Protein AF-A0A5C0VCN4-F1 (afdb_monomer)

Solvent-accessible surface area (backbone atoms only — not comp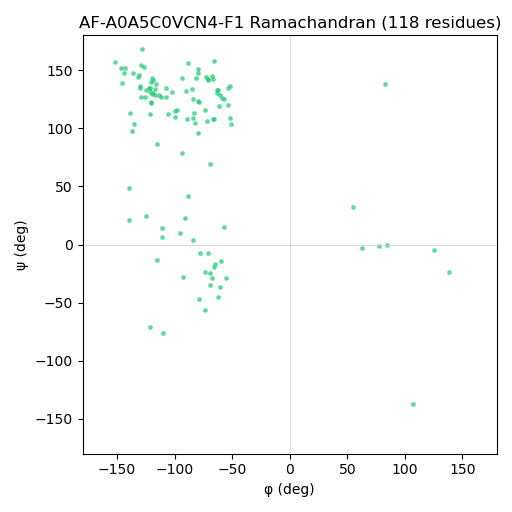arable to full-atom values): 7756 Å² total; per-residue (Å²): 131,67,68,67,85,60,64,67,94,81,69,65,65,73,91,78,68,62,62,57,78,48,67,57,67,54,76,46,74,78,46,101,42,36,34,40,32,42,39,41,34,42,33,45,38,74,41,54,58,86,84,72,49,34,57,40,41,42,91,59,64,84,92,38,75,61,47,59,63,76,43,65,73,62,79,63,56,96,68,85,58,82,68,73,85,80,46,63,67,40,75,34,66,48,91,71,85,47,40,69,50,76,46,75,50,76,46,80,47,77,59,90,75,89,80,78,81,83,86,128

Mean predicted aligned error: 13.74 Å

Radius of gyration: 23.99 Å; Cα contacts (8 Å, |Δi|>4): 164; chains: 1; bounding box: 64×34×56 Å

Nearest PDB structures (foldseek):
  8jyw-assembly1_A  TM=5.011E-01  e=1.074E+00  Trichoplax adhaerens
  1ozb-assembly2_G  TM=4.898E-01  e=1.208E+00  Haemophilus influenzae
  1qyn-assembly1_C  TM=5.308E-01  e=2.306E+00  Escherichia coli
  1ozb-assembly1_A  TM=5.280E-01  e=3.481E+00  Haemophilus influenzae
  1fx3-assembly1_D  TM=4.761E-01  e=3.282E+00  Haemophilus influenzae

Organism: NCBI:txid2605747

Sequence (120 aa):
MFNTEGQPNGEAYKTISTSIPLGAGVKYRINEKLNIAAEFGFRKANTDYLDDVSQRYPNIAYGSTRAALADRSIGQNKLGNVATPDVKGVQRGDFRKKDTYLFAGITLSYTFVRQNCPLF

Secondary structure (DSSP, 8-state):
----TTS-TT----S---EEEEEEEEEEEEETTEEEEEEEEEEEES-S-SSS-SSBB--PPTT-HHHHHH-GGGGG-TT--------BT-B-S-SSSS-EEEEEEEEEEE-SS--PPP--

pLDDT: mean 70.8, std 15.37, range [44.81, 95.56]

Foldseek 3Di:
DDDQAADDPPDDDDPDKDWDKDKDKDKDDPDPFKIKMKIKIKIWIQDPCPVDFEFFGHDDDPPDPCVCVSDVVQVDPVPPDNPDCPRGRPGGDYNDGTDMDMDIDMDMGGHDDDDDDDDD

Structure (mmCIF, N/CA/C/O backbone):
data_AF-A0A5C0VCN4-F1
#
_entry.id   AF-A0A5C0VCN4-F1
#
loop_
_atom_site.group_PDB
_atom_site.id
_atom_site.type_symbol
_atom_site.label_atom_id
_atom_site.label_alt_id
_atom_site.label_comp_id
_atom_site.label_asym_id
_atom_site.label_entity_id
_atom_site.label_seq_id
_atom_site.pdbx_PDB_ins_code
_atom_site.Cartn_x
_atom_site.Cartn_y
_atom_site.Cartn_z
_atom_site.occupancy
_atom_site.B_iso_or_equiv
_atom_site.auth_seq_id
_atom_site.auth_comp_id
_atom_site.auth_asym_id
_atom_site.auth_atom_id
_atom_site.pdbx_PDB_model_num
ATOM 1 N N . MET A 1 1 ? 15.784 13.774 -16.633 1.00 45.31 1 MET A N 1
ATOM 2 C CA . MET A 1 1 ? 14.602 13.182 -17.290 1.00 45.31 1 MET A CA 1
ATOM 3 C C . MET A 1 1 ? 14.460 11.783 -16.728 1.00 45.31 1 MET A C 1
ATOM 5 O O . MET A 1 1 ? 15.426 11.032 -16.801 1.00 45.31 1 MET A O 1
ATOM 9 N N . PHE A 1 2 ? 13.360 11.500 -16.038 1.00 48.09 2 PHE A N 1
ATOM 10 C CA . PHE A 1 2 ? 13.165 10.200 -15.412 1.00 48.09 2 PHE A CA 1
ATOM 11 C C . PHE A 1 2 ? 12.635 9.237 -16.477 1.00 48.09 2 PHE A C 1
ATOM 13 O O . PHE A 1 2 ? 11.491 9.357 -16.903 1.00 48.09 2 PHE A O 1
ATOM 20 N N . ASN A 1 3 ? 13.506 8.353 -16.949 1.00 54.97 3 ASN A N 1
ATOM 21 C CA . ASN A 1 3 ? 13.185 7.314 -17.919 1.00 54.97 3 ASN A CA 1
ATOM 22 C C . ASN A 1 3 ? 13.493 5.980 -17.251 1.00 54.97 3 ASN A C 1
ATOM 24 O O . ASN A 1 3 ? 14.512 5.871 -16.562 1.00 54.97 3 ASN A O 1
ATOM 28 N N . THR A 1 4 ? 12.637 4.990 -17.462 1.00 55.53 4 THR A N 1
ATOM 29 C CA . THR A 1 4 ? 12.929 3.620 -17.048 1.00 55.53 4 THR A CA 1
ATOM 30 C C . THR A 1 4 ? 13.683 2.902 -18.159 1.00 55.53 4 THR A C 1
ATOM 32 O O . THR A 1 4 ? 13.664 3.311 -19.329 1.00 55.53 4 THR A O 1
ATOM 35 N N . GLU A 1 5 ? 14.437 1.865 -17.802 1.00 54.59 5 GLU A N 1
ATOM 36 C CA . GLU A 1 5 ? 15.269 1.176 -18.779 1.00 54.59 5 GLU A CA 1
ATOM 37 C C . GLU A 1 5 ? 14.379 0.354 -19.733 1.00 54.59 5 GLU A C 1
ATOM 39 O O . GLU A 1 5 ? 13.834 -0.682 -19.362 1.00 54.59 5 GLU A O 1
ATOM 44 N N . GLY A 1 6 ? 14.214 0.829 -20.976 1.00 56.56 6 GLY A N 1
ATOM 45 C CA . GLY A 1 6 ? 13.443 0.142 -22.028 1.00 56.56 6 GLY A CA 1
ATOM 46 C C . GLY A 1 6 ? 12.339 0.966 -22.683 1.00 56.56 6 GLY A C 1
ATOM 47 O O . GLY A 1 6 ? 11.754 0.505 -23.662 1.00 56.56 6 GLY A O 1
ATOM 48 N N . GLN A 1 7 ? 12.078 2.186 -22.207 1.00 58.28 7 GLN A N 1
ATOM 49 C CA . GLN A 1 7 ? 11.176 3.104 -22.902 1.00 58.28 7 GLN A CA 1
ATOM 50 C C . GLN A 1 7 ? 11.817 3.666 -24.186 1.00 58.28 7 GLN A C 1
ATOM 52 O O . GLN A 1 7 ? 13.019 3.955 -24.201 1.00 58.28 7 GLN A O 1
ATOM 57 N N . PRO A 1 8 ? 11.030 3.871 -25.261 1.00 54.53 8 PRO A N 1
ATOM 58 C CA . PRO A 1 8 ? 11.462 4.671 -26.399 1.00 54.53 8 PRO A CA 1
ATOM 59 C C . PRO A 1 8 ? 11.925 6.049 -25.914 1.00 54.53 8 PRO A C 1
ATOM 61 O O . PRO A 1 8 ? 11.253 6.682 -25.096 1.00 54.53 8 PRO A O 1
ATOM 64 N N . ASN A 1 9 ? 13.072 6.520 -26.410 1.00 49.88 9 ASN A N 1
ATOM 65 C CA . ASN A 1 9 ? 13.579 7.860 -26.108 1.00 49.88 9 ASN A CA 1
ATOM 66 C C . ASN A 1 9 ? 12.489 8.910 -26.390 1.00 49.88 9 ASN A C 1
ATOM 68 O O . ASN A 1 9 ? 12.183 9.173 -27.550 1.00 49.88 9 ASN A O 1
ATOM 72 N N . GLY A 1 10 ? 11.923 9.516 -25.340 1.00 54.22 10 GLY A N 1
ATOM 73 C CA . GLY A 1 10 ? 10.984 10.636 -25.465 1.00 54.22 10 GLY A CA 1
ATOM 74 C C . GLY A 1 10 ? 9.774 10.593 -24.533 1.00 54.22 10 GLY A C 1
ATOM 75 O O . GLY A 1 10 ? 9.240 11.651 -24.209 1.00 54.22 10 GLY A O 1
ATOM 76 N N . GLU A 1 11 ? 9.371 9.421 -24.038 1.00 57.12 11 GLU A N 1
ATOM 77 C CA . GLU A 1 11 ? 8.207 9.309 -23.148 1.00 57.12 11 GLU A CA 1
ATOM 78 C C . GLU A 1 11 ? 8.621 9.367 -21.674 1.00 57.12 11 GLU A C 1
ATOM 80 O O . GLU A 1 11 ? 8.711 8.351 -20.990 1.00 57.12 11 GLU A O 1
ATOM 85 N N . ALA A 1 12 ? 8.883 10.578 -21.171 1.00 57.66 12 ALA A N 1
ATOM 86 C CA . ALA A 1 12 ? 9.076 10.784 -19.737 1.00 57.66 12 ALA A CA 1
ATOM 87 C C . ALA A 1 12 ? 7.834 10.296 -18.974 1.00 57.66 12 ALA A C 1
ATOM 89 O O . ALA A 1 12 ? 6.715 10.741 -19.251 1.00 57.66 12 ALA A O 1
ATOM 90 N N . TYR A 1 13 ? 8.016 9.397 -18.004 1.00 59.81 13 TYR A N 1
ATOM 91 C CA . TYR A 1 13 ? 6.882 8.900 -17.233 1.00 59.81 13 TYR A CA 1
ATOM 92 C C . TYR A 1 13 ? 6.293 10.014 -16.362 1.00 59.81 13 TYR A C 1
ATOM 94 O O . TYR A 1 13 ? 6.988 10.881 -15.820 1.00 59.81 13 TYR A O 1
ATOM 102 N N . LYS A 1 14 ? 4.970 9.990 -16.205 1.00 62.78 14 LYS A N 1
ATOM 103 C CA . LYS A 1 14 ? 4.270 10.954 -15.361 1.00 62.78 14 LYS A CA 1
ATOM 104 C C . LYS A 1 14 ? 4.533 10.606 -13.894 1.00 62.78 14 LYS A C 1
ATOM 106 O O . LYS A 1 14 ? 4.098 9.566 -13.417 1.00 62.78 14 LYS A O 1
ATOM 111 N N . THR A 1 15 ? 5.209 11.490 -13.160 1.00 66.81 15 THR A N 1
ATOM 112 C CA . THR A 1 15 ? 5.486 11.319 -11.716 1.00 66.81 15 THR A CA 1
ATOM 113 C C . THR A 1 15 ? 4.211 11.346 -10.864 1.00 66.81 15 THR A C 1
ATOM 115 O O . THR A 1 15 ? 4.197 10.869 -9.734 1.00 66.81 15 THR A O 1
ATOM 118 N N . ILE A 1 16 ? 3.119 11.892 -11.408 1.00 67.88 16 ILE A N 1
ATOM 119 C CA . ILE A 1 16 ? 1.812 11.938 -10.752 1.00 67.88 16 ILE A CA 1
ATOM 120 C C . ILE A 1 16 ? 0.954 10.785 -11.275 1.00 67.88 16 ILE A C 1
ATOM 122 O O . ILE A 1 16 ? 0.567 10.774 -12.446 1.00 67.88 16 ILE A O 1
ATOM 126 N N . SER A 1 17 ? 0.609 9.861 -10.380 1.00 70.94 17 SER A N 1
ATOM 127 C CA . SER A 1 17 ? -0.315 8.754 -10.630 1.00 70.94 17 SER A CA 1
ATOM 128 C C . SER A 1 17 ? -1.542 8.892 -9.734 1.00 70.94 17 SER A C 1
ATOM 130 O O . SER A 1 17 ? -1.429 9.167 -8.540 1.00 70.94 17 SER A O 1
ATOM 132 N N . THR A 1 18 ? -2.729 8.714 -10.309 1.00 76.62 18 THR A N 1
ATOM 133 C CA . THR A 1 18 ? -3.980 8.636 -9.550 1.00 76.62 18 THR A CA 1
ATOM 134 C C . THR A 1 18 ? -4.296 7.179 -9.246 1.00 76.62 18 THR A C 1
ATOM 136 O O . THR A 1 18 ? -4.048 6.291 -10.065 1.00 76.62 18 THR A O 1
ATOM 139 N N . SER A 1 19 ? -4.853 6.925 -8.064 1.00 80.06 19 SER A N 1
ATOM 140 C CA . SER A 1 19 ? -5.333 5.597 -7.689 1.00 80.06 19 SER A CA 1
ATOM 141 C C . SER A 1 19 ? -6.741 5.686 -7.127 1.00 80.06 19 SER A C 1
ATOM 143 O O . SER A 1 19 ? -7.095 6.680 -6.493 1.00 80.06 19 SER A O 1
ATOM 145 N N . ILE A 1 20 ? -7.547 4.661 -7.395 1.00 81.00 20 ILE A N 1
ATOM 146 C CA . ILE A 1 20 ? -8.884 4.529 -6.814 1.00 81.00 20 ILE A CA 1
ATOM 147 C C . ILE A 1 20 ? -8.755 3.555 -5.640 1.00 81.00 20 ILE A C 1
ATOM 149 O O . ILE A 1 20 ? -8.491 2.371 -5.882 1.00 81.00 20 ILE A O 1
ATOM 153 N N . PRO A 1 21 ? -8.875 4.026 -4.385 1.00 84.62 21 PRO A N 1
ATOM 154 C CA . PRO A 1 21 ? -8.884 3.149 -3.229 1.00 84.62 21 PRO A CA 1
ATOM 155 C C . PRO A 1 21 ? -10.267 2.514 -3.072 1.00 84.62 21 PRO A C 1
ATOM 157 O O . PRO A 1 21 ? -11.272 3.207 -2.942 1.00 84.62 21 PRO A O 1
ATOM 160 N N . LEU A 1 22 ? -10.309 1.188 -3.067 1.00 87.50 22 LEU A N 1
ATOM 161 C CA . LEU A 1 22 ? -11.486 0.390 -2.746 1.00 87.50 22 LEU A CA 1
ATOM 162 C C . LEU A 1 22 ? -11.133 -0.486 -1.554 1.00 87.50 22 LEU A C 1
ATOM 164 O O . LEU A 1 22 ? -10.184 -1.261 -1.622 1.00 87.50 22 LEU A O 1
ATOM 168 N N . GLY A 1 23 ? -11.872 -0.372 -0.460 1.00 90.38 23 GLY A N 1
ATOM 169 C CA . GLY A 1 23 ? -11.571 -1.138 0.738 1.00 90.38 23 GLY A CA 1
ATOM 170 C C . GLY A 1 23 ? -12.796 -1.420 1.579 1.00 90.38 23 GLY A C 1
ATOM 171 O O . GLY A 1 23 ? -13.804 -0.721 1.494 1.00 90.38 23 GLY A O 1
ATOM 172 N N . ALA A 1 24 ? -12.683 -2.463 2.383 1.00 92.81 24 ALA A N 1
ATOM 173 C CA . ALA A 1 24 ? -13.665 -2.863 3.365 1.00 92.81 24 ALA A CA 1
ATOM 174 C C . ALA A 1 24 ? -12.943 -3.215 4.663 1.00 92.81 24 ALA A 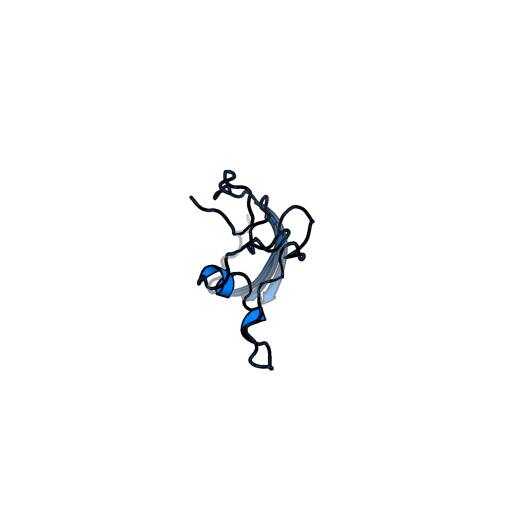C 1
ATOM 176 O O . ALA A 1 24 ? -11.817 -3.717 4.658 1.00 92.81 24 ALA A O 1
ATOM 177 N N . GLY A 1 25 ? -13.603 -2.957 5.782 1.00 92.88 25 GLY A N 1
ATOM 178 C CA . GLY A 1 25 ? -13.078 -3.284 7.092 1.00 92.88 25 GLY A CA 1
ATOM 179 C C . GLY A 1 25 ? -14.192 -3.671 8.042 1.00 92.88 25 GLY A C 1
ATOM 180 O O . GLY A 1 25 ? -15.336 -3.240 7.893 1.00 92.88 25 GLY A O 1
ATOM 181 N N . VAL A 1 26 ? -13.846 -4.501 9.016 1.00 93.81 26 VAL A N 1
ATOM 182 C CA . VAL A 1 26 ? -14.744 -4.911 10.091 1.00 93.81 26 VAL A CA 1
ATOM 183 C C . VAL A 1 26 ? -14.135 -4.460 11.402 1.00 93.81 26 VAL A C 1
ATOM 185 O O . VAL A 1 26 ? -12.966 -4.724 11.682 1.00 93.81 26 VAL A O 1
ATOM 188 N N . LYS A 1 27 ? -14.946 -3.793 12.221 1.00 95.19 27 LYS A N 1
ATOM 189 C CA . LYS A 1 27 ? -14.593 -3.415 13.586 1.00 95.19 27 LYS A CA 1
ATOM 190 C C . LYS A 1 27 ? -15.448 -4.206 14.561 1.00 95.19 27 LYS A C 1
ATOM 192 O O . LYS A 1 27 ? -16.672 -4.187 14.472 1.00 95.19 27 LYS A O 1
ATOM 197 N N . TYR A 1 28 ? -14.793 -4.866 15.504 1.00 92.75 28 TYR A N 1
ATOM 198 C CA . TYR A 1 28 ? -15.425 -5.664 16.538 1.00 92.75 28 TYR A CA 1
ATOM 199 C C . TYR A 1 28 ? -15.024 -5.170 17.928 1.00 92.75 28 TYR A C 1
ATOM 201 O O . TYR A 1 28 ? -13.854 -4.900 18.217 1.00 92.75 28 TYR A O 1
ATOM 209 N N . ARG A 1 29 ? -16.016 -5.056 18.812 1.00 91.81 29 ARG A N 1
ATOM 210 C CA . ARG A 1 29 ? -15.798 -4.716 20.217 1.00 91.81 29 ARG A CA 1
ATOM 211 C C . ARG A 1 29 ? -15.583 -6.006 21.003 1.00 91.81 29 ARG A C 1
ATOM 213 O O . ARG A 1 29 ? -16.542 -6.734 21.224 1.00 91.81 29 ARG A O 1
ATOM 220 N N . ILE A 1 30 ? -14.347 -6.254 21.441 1.00 89.81 30 ILE A N 1
ATOM 221 C CA . ILE A 1 30 ? -14.010 -7.422 22.271 1.00 89.81 30 ILE A CA 1
ATOM 222 C C . ILE A 1 30 ? -14.535 -7.195 23.687 1.00 89.81 30 ILE A C 1
ATOM 224 O O . ILE A 1 30 ? -15.347 -7.959 24.187 1.00 89.81 30 ILE A O 1
ATOM 228 N N . ASN A 1 31 ? -14.108 -6.091 24.301 1.00 87.94 31 ASN A N 1
ATOM 229 C CA . ASN A 1 31 ? -14.534 -5.683 25.632 1.00 87.94 31 ASN A CA 1
ATOM 230 C C . ASN A 1 31 ? -15.021 -4.241 25.582 1.00 87.94 31 ASN A C 1
ATOM 232 O O . ASN A 1 31 ? -14.741 -3.485 24.658 1.00 87.94 31 ASN A O 1
ATOM 236 N N . GLU A 1 32 ? -15.670 -3.800 26.646 1.00 85.44 32 GLU A N 1
ATOM 237 C CA . GLU A 1 32 ? -16.140 -2.422 26.778 1.00 85.44 32 GLU A CA 1
ATOM 238 C C . GLU A 1 32 ? -15.022 -1.353 26.712 1.00 85.44 32 GLU A C 1
ATOM 240 O O . GLU A 1 32 ? -15.312 -0.167 26.582 1.00 85.44 32 GLU A O 1
ATOM 245 N N . LYS A 1 33 ? -13.748 -1.752 26.841 1.00 88.69 33 LYS A N 1
ATOM 246 C CA . LYS A 1 33 ? -12.574 -0.880 26.661 1.00 88.69 33 LYS A CA 1
ATOM 247 C C . LYS A 1 33 ? -11.692 -1.276 25.481 1.00 88.69 33 LYS A C 1
ATOM 249 O O . LYS A 1 33 ? -10.825 -0.494 25.126 1.00 88.69 33 LYS A O 1
ATOM 254 N N . LEU A 1 34 ? -11.868 -2.463 24.900 1.00 90.56 34 LEU A N 1
ATOM 255 C CA . LEU A 1 34 ? -10.965 -3.006 23.885 1.00 90.56 34 LEU A CA 1
ATOM 256 C C . LEU A 1 34 ? -11.725 -3.268 22.590 1.00 90.56 34 LEU A C 1
ATOM 258 O O . LEU A 1 34 ? -12.672 -4.054 22.562 1.00 90.56 34 LEU A O 1
ATOM 262 N N . ASN A 1 35 ? -11.267 -2.646 21.513 1.00 93.25 35 ASN A N 1
ATOM 263 C CA . ASN A 1 35 ? -11.790 -2.840 20.171 1.00 93.25 35 ASN A CA 1
ATOM 264 C C . ASN A 1 35 ? -10.682 -3.369 19.267 1.00 93.25 35 ASN A C 1
ATOM 266 O O . ASN A 1 35 ? -9.533 -2.941 19.377 1.00 93.25 35 ASN A O 1
ATOM 270 N N . ILE A 1 36 ? -11.052 -4.251 18.349 1.00 94.69 36 ILE A N 1
ATOM 271 C CA . ILE A 1 36 ? -10.196 -4.699 17.258 1.00 94.69 36 ILE A CA 1
ATOM 272 C C . ILE A 1 36 ? -10.852 -4.312 15.936 1.00 94.69 36 ILE A C 1
ATOM 274 O O . ILE A 1 36 ? -12.072 -4.370 15.799 1.00 94.69 36 ILE A O 1
ATOM 278 N N . ALA A 1 37 ? -10.061 -3.891 14.965 1.00 94.81 37 ALA A N 1
ATOM 279 C CA . ALA A 1 37 ? -10.516 -3.673 13.604 1.00 94.81 37 ALA A CA 1
ATOM 280 C C . ALA A 1 37 ? -9.557 -4.347 12.630 1.00 94.81 37 ALA A C 1
ATOM 282 O O . ALA A 1 37 ? -8.352 -4.373 12.865 1.00 94.81 37 ALA A O 1
ATOM 283 N N . ALA A 1 38 ? -10.100 -4.883 11.549 1.00 95.56 38 ALA A N 1
ATOM 284 C CA . ALA A 1 38 ? -9.341 -5.380 10.417 1.00 95.56 38 ALA A CA 1
ATOM 285 C C . ALA A 1 38 ? -9.782 -4.613 9.173 1.00 95.56 38 ALA A C 1
ATOM 287 O O . ALA A 1 38 ? -10.979 -4.426 8.954 1.00 95.56 38 ALA A O 1
ATOM 288 N N . GLU A 1 39 ? -8.824 -4.174 8.369 1.00 94.00 39 GLU A N 1
ATOM 289 C CA . GLU A 1 39 ? -9.050 -3.368 7.174 1.00 94.00 39 GLU A CA 1
ATOM 290 C C . GLU A 1 39 ? -8.311 -3.989 5.991 1.00 94.00 39 GLU A C 1
ATOM 292 O O . GLU A 1 39 ? -7.150 -4.381 6.106 1.00 94.00 39 GLU A O 1
ATOM 297 N N . PHE A 1 40 ? -8.986 -4.049 4.847 1.00 92.62 40 PHE A N 1
ATOM 298 C CA . PHE A 1 40 ? -8.432 -4.486 3.572 1.00 92.62 40 PHE A CA 1
ATOM 299 C C . PHE A 1 40 ? -8.747 -3.435 2.513 1.00 92.62 40 PHE A C 1
ATOM 301 O O . PHE A 1 40 ? -9.901 -3.052 2.336 1.00 92.62 40 PHE A O 1
ATOM 308 N N . GLY A 1 41 ? -7.732 -2.960 1.797 1.00 90.94 41 GLY A N 1
ATOM 309 C CA . GLY A 1 41 ? -7.861 -1.898 0.805 1.00 90.94 41 GLY A CA 1
ATOM 310 C C . GLY A 1 41 ? -7.042 -2.178 -0.445 1.00 90.94 41 GLY A C 1
ATOM 311 O O . GLY A 1 41 ? -5.816 -2.136 -0.411 1.00 90.94 41 GLY A O 1
ATOM 312 N N . PHE A 1 42 ? -7.713 -2.408 -1.565 1.00 87.88 42 PHE A N 1
ATOM 313 C CA . PHE A 1 42 ? -7.111 -2.479 -2.889 1.00 87.88 42 PHE A CA 1
ATOM 314 C C . PHE A 1 42 ? -6.973 -1.077 -3.478 1.00 87.88 42 PHE A C 1
ATOM 316 O O . PHE A 1 42 ? -7.909 -0.277 -3.464 1.00 87.88 42 PHE A O 1
ATOM 323 N N . ARG A 1 43 ? -5.808 -0.772 -4.045 1.00 86.25 43 ARG A N 1
ATOM 324 C CA . ARG A 1 43 ? -5.572 0.463 -4.793 1.00 86.25 43 ARG A CA 1
ATOM 325 C C . ARG A 1 43 ? -5.140 0.100 -6.199 1.00 86.25 43 ARG A C 1
ATOM 327 O O . ARG A 1 43 ? -4.052 -0.431 -6.411 1.00 86.25 43 ARG A O 1
ATOM 334 N N . LYS A 1 44 ? -6.002 0.400 -7.170 1.00 80.00 44 LYS A N 1
ATOM 335 C CA . LYS A 1 44 ? -5.647 0.286 -8.585 1.00 80.00 44 LYS A CA 1
ATOM 336 C C . LYS A 1 44 ? -4.906 1.551 -8.990 1.00 80.00 44 LYS A C 1
ATOM 338 O O . LYS A 1 44 ? -5.497 2.633 -8.955 1.00 80.00 44 LYS A O 1
ATOM 343 N N . ALA A 1 45 ? -3.624 1.430 -9.317 1.00 77.12 45 ALA A N 1
ATOM 344 C CA . ALA A 1 45 ? -2.840 2.548 -9.815 1.00 77.12 45 ALA A CA 1
ATOM 345 C C . ALA A 1 45 ? -3.144 2.770 -11.306 1.00 77.12 45 ALA A C 1
ATOM 347 O O . ALA A 1 45 ? -3.499 1.842 -12.028 1.00 77.12 45 ALA A O 1
ATOM 348 N N . ASN A 1 46 ? -3.025 4.004 -11.794 1.00 73.38 46 ASN A N 1
ATOM 349 C CA . ASN A 1 46 ? -3.093 4.303 -13.231 1.00 73.38 46 ASN A CA 1
ATOM 350 C C . ASN A 1 46 ? -1.709 4.279 -13.903 1.00 73.38 46 ASN A C 1
ATOM 352 O O . ASN A 1 46 ? -1.532 4.894 -14.951 1.00 73.38 46 ASN A O 1
ATOM 356 N N . THR A 1 47 ? -0.748 3.574 -13.304 1.00 70.19 47 THR A N 1
ATOM 357 C CA . THR A 1 47 ? 0.624 3.420 -13.798 1.00 70.19 47 THR A CA 1
ATOM 358 C C . THR A 1 47 ? 1.006 1.941 -13.839 1.00 70.19 47 THR A C 1
ATOM 360 O O . THR A 1 47 ? 0.424 1.143 -13.109 1.00 70.19 47 THR A O 1
ATOM 363 N N . ASP A 1 48 ? 1.948 1.623 -14.717 1.00 65.75 48 ASP A N 1
ATOM 364 C CA . ASP A 1 48 ? 2.517 0.292 -15.001 1.00 65.75 48 ASP A CA 1
ATOM 365 C C . ASP A 1 48 ? 3.980 0.196 -14.521 1.00 65.75 48 ASP A C 1
ATOM 367 O O . ASP A 1 48 ? 4.770 -0.615 -14.988 1.00 65.75 48 ASP A O 1
ATOM 371 N N . TYR A 1 49 ? 4.379 1.166 -13.696 1.00 66.56 49 TYR A N 1
ATOM 372 C CA . TYR A 1 49 ? 5.755 1.400 -13.270 1.00 66.56 49 TYR A CA 1
ATOM 373 C C . TYR A 1 49 ? 5.867 1.404 -11.742 1.00 66.56 49 TYR A C 1
ATOM 375 O O . TYR A 1 49 ? 6.736 2.078 -11.193 1.00 66.56 49 TYR A O 1
ATOM 383 N N . LEU A 1 50 ? 4.953 0.740 -11.028 1.00 69.44 50 LEU A N 1
ATOM 384 C CA . LEU A 1 50 ? 4.996 0.698 -9.566 1.00 69.44 50 LEU A CA 1
ATOM 385 C C . LEU A 1 50 ? 6.182 -0.136 -9.064 1.00 69.44 50 LEU A C 1
ATOM 387 O O . LEU A 1 50 ? 6.786 0.215 -8.052 1.00 69.44 50 LEU A O 1
ATOM 391 N N . ASP A 1 51 ? 6.525 -1.201 -9.784 1.00 61.22 51 ASP A N 1
ATOM 392 C CA . ASP A 1 51 ? 7.682 -2.069 -9.541 1.00 61.22 51 ASP A CA 1
ATOM 393 C C . ASP A 1 51 ? 8.767 -1.944 -10.629 1.00 61.22 51 ASP A C 1
ATOM 395 O O . ASP A 1 51 ? 9.764 -2.667 -10.608 1.00 61.22 51 ASP A O 1
ATOM 399 N N . ASP A 1 52 ? 8.585 -0.994 -11.551 1.00 63.72 52 ASP A N 1
ATOM 400 C CA . ASP A 1 52 ? 9.459 -0.737 -12.695 1.00 63.72 52 ASP A CA 1
ATOM 401 C C . ASP A 1 52 ? 9.687 -1.980 -13.576 1.00 63.72 52 ASP A C 1
ATOM 403 O O . ASP A 1 52 ? 10.771 -2.165 -14.131 1.00 63.72 52 ASP A O 1
ATOM 407 N N . VAL A 1 53 ? 8.690 -2.867 -13.685 1.00 65.19 53 VAL A N 1
ATOM 408 C CA . VAL A 1 53 ? 8.744 -4.133 -14.428 1.00 65.19 53 VAL A CA 1
ATOM 409 C C . VAL A 1 53 ? 7.461 -4.285 -15.255 1.00 65.19 53 VAL A C 1
ATOM 411 O O . VAL A 1 53 ? 6.414 -4.632 -14.734 1.00 65.19 53 VAL A O 1
ATOM 414 N N . SER A 1 54 ? 7.538 -4.060 -16.570 1.00 63.12 54 SER A N 1
ATOM 415 C CA . SER A 1 54 ? 6.365 -4.165 -17.456 1.00 63.12 54 SER A CA 1
ATOM 416 C C . SER A 1 54 ? 6.550 -5.180 -18.580 1.00 63.12 54 SER A C 1
ATOM 418 O O . SER A 1 54 ? 5.939 -6.242 -18.580 1.00 63.12 54 SER A O 1
ATOM 420 N N . GLN A 1 55 ? 7.393 -4.876 -19.568 1.00 65.44 55 GLN A N 1
ATOM 421 C CA . GLN A 1 55 ? 7.384 -5.622 -20.826 1.00 65.44 55 GLN A CA 1
ATOM 422 C C . GLN A 1 55 ? 8.611 -6.497 -21.023 1.00 65.44 55 GLN A C 1
ATOM 424 O O . GLN A 1 55 ? 8.531 -7.724 -20.969 1.00 65.44 55 GLN A O 1
ATOM 429 N N . ARG A 1 56 ? 9.742 -5.892 -21.373 1.00 68.94 56 ARG A N 1
ATOM 430 C CA . ARG A 1 56 ? 10.912 -6.616 -21.869 1.00 68.94 56 ARG A CA 1
ATOM 431 C C . ARG A 1 56 ? 12.184 -5.982 -21.355 1.00 68.94 56 ARG A C 1
ATOM 433 O O . ARG A 1 56 ? 12.222 -4.774 -21.127 1.00 68.94 56 ARG A O 1
ATOM 440 N N . TYR A 1 57 ? 13.228 -6.793 -21.217 1.00 64.75 57 TYR A N 1
ATOM 441 C CA . TYR A 1 57 ? 14.536 -6.257 -20.869 1.00 64.75 57 TYR A CA 1
ATOM 442 C C . TYR A 1 57 ? 15.045 -5.295 -21.962 1.00 64.75 57 TYR A C 1
ATOM 444 O O . TYR A 1 57 ? 14.988 -5.630 -23.156 1.00 64.75 57 TYR A O 1
ATOM 452 N N . PRO A 1 58 ? 15.544 -4.113 -21.563 1.00 62.09 58 PRO A N 1
ATOM 453 C CA . PRO A 1 58 ? 16.161 -3.136 -22.454 1.00 62.09 58 PRO A CA 1
ATOM 454 C C . PRO A 1 58 ? 17.468 -3.643 -23.062 1.00 62.09 58 PRO A C 1
ATOM 456 O O . PRO A 1 58 ? 18.153 -4.500 -22.510 1.00 62.09 58 PRO A O 1
ATOM 459 N N . ASN A 1 59 ? 17.851 -3.048 -24.193 1.00 63.34 59 ASN A N 1
ATOM 460 C CA . ASN A 1 59 ? 19.170 -3.262 -24.779 1.00 63.34 59 ASN A CA 1
ATOM 461 C C . ASN A 1 59 ? 20.209 -2.408 -24.034 1.00 63.34 59 ASN A C 1
ATOM 463 O O . ASN A 1 59 ? 20.350 -1.219 -24.327 1.00 63.34 59 ASN A O 1
ATOM 467 N N . ILE A 1 60 ? 20.904 -2.994 -23.058 1.00 62.50 60 ILE A N 1
ATOM 468 C CA . ILE A 1 60 ? 21.933 -2.303 -22.273 1.00 62.50 60 ILE A CA 1
ATOM 469 C C . ILE A 1 60 ? 23.313 -2.720 -22.773 1.00 62.50 60 ILE A C 1
ATOM 471 O O . ILE A 1 60 ? 23.604 -3.906 -22.909 1.00 62.50 60 ILE A O 1
ATOM 475 N N . ALA A 1 61 ? 24.185 -1.740 -23.012 1.00 61.09 61 ALA A N 1
ATOM 476 C CA . ALA A 1 61 ? 25.568 -1.997 -23.390 1.00 61.09 61 ALA A CA 1
ATOM 477 C C . ALA A 1 61 ? 26.308 -2.794 -22.297 1.00 61.09 61 ALA A C 1
ATOM 479 O O . ALA A 1 61 ? 26.305 -2.417 -21.115 1.00 61.09 61 ALA A O 1
ATOM 480 N N . TYR A 1 62 ? 26.954 -3.885 -22.721 1.00 57.31 62 TYR A N 1
ATOM 481 C CA . TYR A 1 62 ? 27.761 -4.775 -21.888 1.00 57.31 62 TYR A CA 1
ATOM 482 C C . TYR A 1 62 ? 28.809 -3.996 -21.071 1.00 57.31 62 TYR A C 1
ATOM 484 O O . TYR A 1 62 ? 29.466 -3.096 -21.588 1.00 57.31 62 TYR A O 1
ATOM 492 N N . GLY A 1 63 ? 28.967 -4.342 -19.788 1.00 59.00 63 GLY A N 1
ATOM 493 C CA . GLY A 1 63 ? 29.995 -3.766 -18.904 1.00 59.00 63 GLY A CA 1
ATOM 494 C C . GLY A 1 63 ? 29.631 -2.443 -18.219 1.00 59.00 63 GLY A C 1
ATOM 495 O O . GLY A 1 63 ? 30.423 -1.925 -17.436 1.00 59.00 63 GLY A O 1
ATOM 496 N N . SER A 1 64 ? 28.438 -1.896 -18.458 1.00 65.31 64 SER A N 1
ATOM 497 C CA . SER A 1 64 ? 27.949 -0.736 -17.706 1.00 65.31 64 SER A CA 1
ATOM 498 C C . SER A 1 64 ? 27.397 -1.144 -16.333 1.00 65.31 64 SER A C 1
ATOM 500 O O . SER A 1 64 ? 26.785 -2.201 -16.186 1.00 65.31 64 SER A O 1
ATOM 502 N N . THR A 1 65 ? 27.529 -0.277 -15.322 1.00 64.81 65 THR A N 1
ATOM 503 C CA . THR A 1 65 ? 26.904 -0.475 -13.995 1.00 64.81 65 THR A CA 1
ATOM 504 C C . THR A 1 65 ? 25.389 -0.682 -14.103 1.00 64.81 65 THR A C 1
ATOM 506 O O . THR A 1 65 ? 24.796 -1.394 -13.301 1.00 64.81 65 THR A O 1
ATOM 509 N N . ARG A 1 66 ? 24.769 -0.099 -15.136 1.00 62.09 66 ARG A N 1
ATOM 510 C CA . ARG A 1 66 ? 23.353 -0.274 -15.480 1.00 62.09 66 ARG A CA 1
ATOM 511 C C . ARG A 1 66 ? 23.010 -1.714 -15.842 1.00 62.09 66 ARG A C 1
ATOM 513 O O . ARG A 1 66 ? 22.055 -2.255 -15.302 1.00 62.09 66 ARG A O 1
ATOM 520 N N . ALA A 1 67 ? 23.83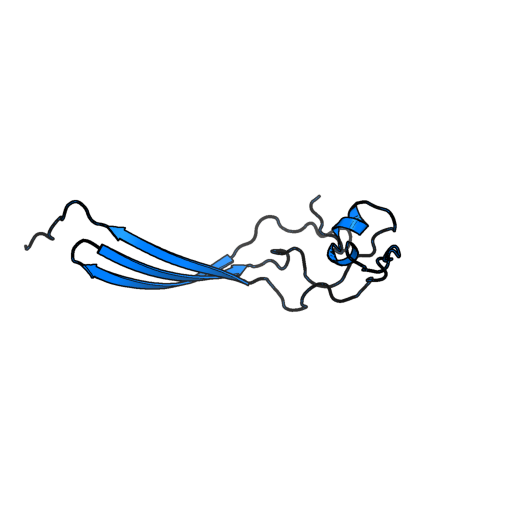7 -2.368 -16.659 1.00 61.75 67 ALA A N 1
ATOM 521 C CA . ALA A 1 67 ? 23.623 -3.761 -17.051 1.00 61.75 67 ALA A CA 1
ATOM 522 C C . ALA A 1 67 ? 23.626 -4.712 -15.841 1.00 61.75 67 ALA A C 1
ATOM 524 O O . ALA A 1 67 ? 22.829 -5.641 -15.788 1.00 61.75 67 ALA A O 1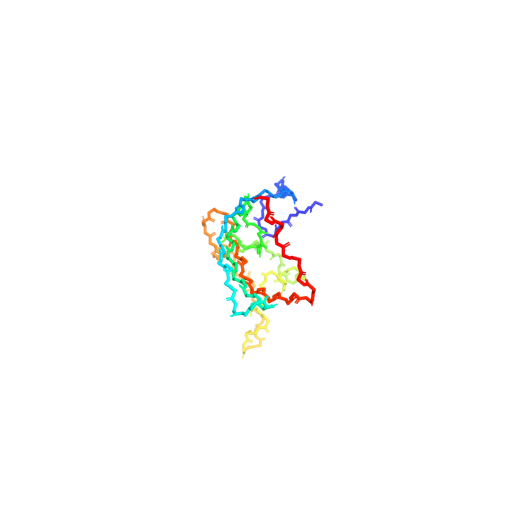
ATOM 525 N N . ALA A 1 68 ? 24.478 -4.446 -14.846 1.00 61.59 68 ALA A N 1
ATOM 526 C CA . ALA A 1 68 ? 24.540 -5.228 -13.609 1.00 61.59 68 ALA A CA 1
ATOM 527 C C . ALA A 1 68 ? 23.360 -4.969 -12.647 1.00 61.59 68 ALA A C 1
ATOM 529 O O . ALA A 1 68 ? 23.064 -5.805 -11.795 1.00 61.59 68 ALA A O 1
ATOM 530 N N . LEU A 1 69 ? 22.701 -3.809 -12.749 1.00 64.12 69 LEU A N 1
ATOM 531 C CA . LEU A 1 69 ? 21.563 -3.429 -11.904 1.00 64.12 69 LEU A CA 1
ATOM 532 C C . LEU A 1 69 ? 20.209 -3.794 -12.524 1.00 64.12 69 LEU A C 1
ATOM 534 O O . LEU A 1 69 ? 19.261 -4.047 -11.783 1.00 64.12 69 LEU A O 1
ATOM 538 N N . ALA A 1 70 ? 20.121 -3.845 -13.854 1.00 61.78 70 ALA A N 1
ATOM 539 C CA . ALA A 1 70 ? 18.897 -4.171 -14.582 1.00 61.78 70 ALA A CA 1
ATOM 540 C C . ALA A 1 70 ? 18.437 -5.623 -14.389 1.00 61.78 70 ALA A C 1
ATOM 542 O O . ALA A 1 70 ? 17.238 -5.906 -14.432 1.00 61.78 70 ALA A O 1
ATOM 543 N N . ASP A 1 71 ? 19.378 -6.535 -14.143 1.00 60.31 71 ASP A N 1
ATOM 544 C CA . ASP A 1 71 ? 19.093 -7.924 -13.810 1.00 60.31 71 ASP A CA 1
ATOM 545 C C . ASP A 1 71 ? 19.997 -8.400 -12.665 1.00 60.31 71 ASP A C 1
ATOM 547 O O . ASP A 1 71 ? 21.147 -8.792 -12.856 1.00 60.31 71 ASP A O 1
ATOM 551 N N . ARG A 1 72 ? 19.463 -8.380 -11.437 1.00 58.03 72 ARG A N 1
ATOM 552 C CA . ARG A 1 72 ? 20.184 -8.8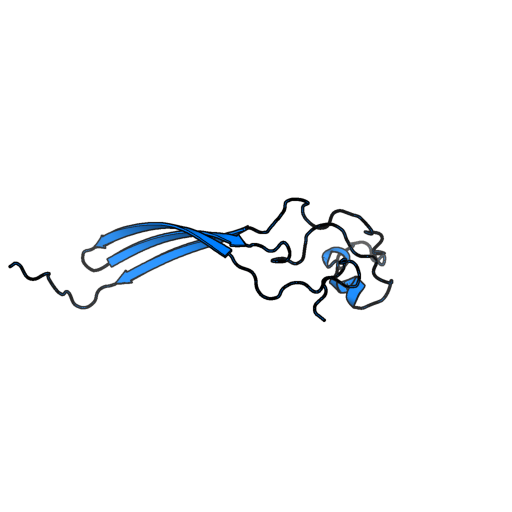63 -10.247 1.00 58.03 72 ARG A CA 1
ATOM 553 C C . ARG A 1 72 ? 20.209 -10.391 -10.129 1.00 58.03 72 ARG A C 1
ATOM 555 O O 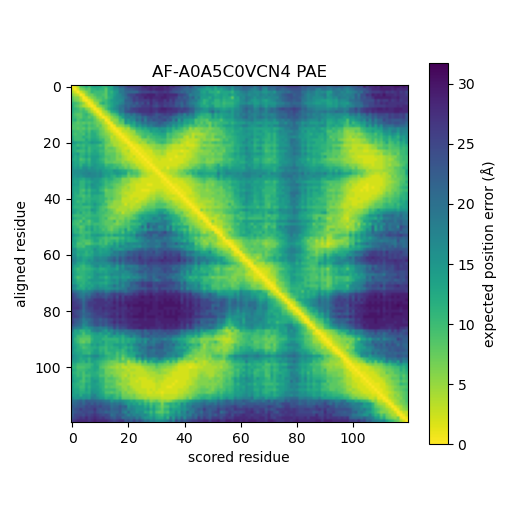. ARG A 1 72 ? 20.922 -10.894 -9.262 1.00 58.03 72 ARG A O 1
ATOM 562 N N . SER A 1 73 ? 19.489 -11.133 -10.977 1.00 55.59 73 SER A N 1
ATOM 563 C CA . SER A 1 73 ? 19.593 -12.602 -11.017 1.00 55.59 73 SER A CA 1
ATOM 564 C C . SER A 1 73 ? 20.951 -13.061 -11.575 1.00 55.59 73 SER A C 1
ATOM 566 O O . SER A 1 73 ? 21.468 -14.109 -11.186 1.00 55.59 73 SER A O 1
ATOM 568 N N . ILE A 1 74 ? 21.601 -12.205 -12.372 1.00 55.41 74 ILE A N 1
ATOM 569 C CA . ILE A 1 74 ? 22.940 -12.401 -12.950 1.00 55.41 74 ILE A CA 1
ATOM 570 C C . ILE A 1 74 ? 24.048 -12.460 -11.878 1.00 55.41 74 ILE A C 1
ATOM 572 O O . ILE A 1 74 ? 25.131 -12.990 -12.127 1.00 55.41 74 ILE A O 1
ATOM 576 N N . GLY A 1 75 ? 23.778 -12.002 -10.649 1.00 50.69 75 GLY A N 1
ATOM 577 C CA . GLY A 1 75 ? 24.719 -12.068 -9.525 1.00 50.69 75 GLY A CA 1
ATOM 578 C C . GLY A 1 75 ? 24.969 -13.475 -8.962 1.00 50.69 75 GLY A C 1
ATOM 579 O O . GLY A 1 75 ? 25.840 -13.630 -8.108 1.00 50.69 75 GLY A O 1
ATOM 580 N N . GLN A 1 76 ? 24.230 -14.499 -9.407 1.00 48.34 76 GLN A N 1
ATOM 581 C CA . GLN A 1 76 ? 24.378 -15.875 -8.921 1.00 48.34 76 GLN A CA 1
ATOM 582 C C . GLN A 1 76 ? 24.267 -16.927 -10.033 1.00 48.34 76 GLN A C 1
ATOM 584 O O . GLN A 1 76 ? 23.615 -17.957 -9.865 1.00 48.34 76 GLN A O 1
ATOM 589 N N . ASN A 1 77 ? 24.983 -16.756 -11.146 1.00 45.28 77 ASN A N 1
ATOM 590 C CA . ASN A 1 77 ? 25.390 -17.952 -11.879 1.00 45.28 77 ASN A CA 1
ATOM 591 C C . ASN A 1 77 ? 26.387 -18.716 -10.995 1.00 45.28 77 ASN A C 1
ATOM 593 O O . ASN A 1 77 ? 27.531 -18.296 -10.831 1.00 45.28 77 ASN A O 1
ATOM 597 N N . LYS A 1 78 ? 25.958 -19.856 -10.433 1.00 47.56 78 LYS A N 1
ATOM 598 C CA . LYS A 1 78 ? 26.759 -20.826 -9.650 1.00 47.56 78 LYS A CA 1
ATOM 599 C C . LYS A 1 78 ? 27.991 -21.396 -10.395 1.00 47.56 78 LYS A C 1
ATOM 601 O O . LYS A 1 78 ? 28.547 -22.402 -9.971 1.00 47.56 78 LYS A O 1
ATOM 606 N N . LEU A 1 79 ? 28.414 -20.790 -11.505 1.00 49.47 79 LEU A N 1
ATOM 607 C CA . LEU A 1 79 ? 29.399 -21.328 -12.436 1.00 49.47 79 LEU A CA 1
ATOM 608 C C . LEU A 1 79 ? 30.390 -20.284 -12.979 1.00 49.47 79 LEU A C 1
ATOM 610 O O . LEU A 1 79 ? 30.947 -20.501 -14.045 1.00 49.47 79 LEU A O 1
ATOM 614 N N . GLY A 1 80 ? 30.589 -19.142 -12.306 1.00 44.84 80 GLY A N 1
ATOM 615 C CA . GLY A 1 80 ? 31.718 -18.222 -12.562 1.00 44.84 80 GLY A CA 1
ATOM 616 C C . GLY A 1 80 ? 31.798 -17.556 -13.948 1.00 44.84 80 GLY A C 1
ATOM 617 O O . GLY A 1 80 ? 32.669 -16.722 -14.170 1.00 44.84 80 GLY A O 1
ATOM 618 N N . ASN A 1 81 ? 30.894 -17.880 -14.870 1.00 44.81 81 ASN A N 1
ATOM 619 C CA . ASN A 1 81 ? 30.830 -17.289 -16.196 1.00 44.81 81 ASN A CA 1
ATOM 620 C C . ASN A 1 81 ? 30.046 -15.979 -16.118 1.00 44.81 81 ASN A C 1
ATOM 622 O O . ASN A 1 81 ? 28.909 -15.970 -15.637 1.00 44.81 81 ASN A O 1
ATOM 626 N N . VAL A 1 82 ? 30.657 -14.891 -16.597 1.00 49.25 82 VAL A N 1
ATOM 627 C CA . VAL A 1 82 ? 30.018 -13.581 -16.785 1.00 49.25 82 VAL A CA 1
ATOM 628 C C . VAL A 1 82 ? 28.737 -13.812 -17.579 1.00 49.25 82 VAL A C 1
ATOM 630 O O . VAL A 1 82 ? 28.798 -14.088 -18.776 1.00 49.25 82 VAL A O 1
ATOM 633 N N . ALA A 1 83 ? 27.581 -13.776 -16.910 1.00 47.78 83 ALA A N 1
ATOM 634 C CA . ALA A 1 83 ? 26.316 -13.917 -17.605 1.00 47.78 83 ALA A CA 1
ATOM 635 C C . ALA A 1 83 ? 26.183 -12.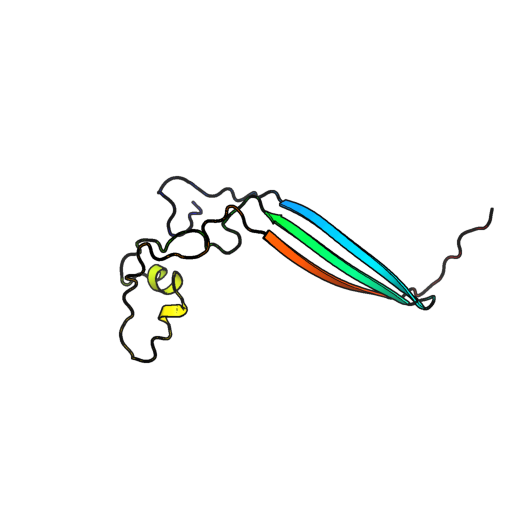687 -18.498 1.00 47.78 83 ALA A C 1
ATOM 637 O O . ALA A 1 83 ? 26.027 -11.559 -18.030 1.00 47.78 83 ALA A O 1
ATOM 638 N N . THR A 1 84 ? 26.335 -12.899 -19.796 1.00 49.00 84 THR A N 1
ATOM 639 C CA . THR A 1 84 ? 25.981 -11.907 -20.794 1.00 49.00 84 THR A CA 1
ATOM 640 C C . THR A 1 84 ? 24.497 -11.597 -20.607 1.00 49.00 84 THR A C 1
ATOM 642 O O . THR A 1 84 ? 23.703 -12.542 -20.631 1.00 49.00 84 THR A O 1
ATOM 645 N N . PRO A 1 85 ? 24.079 -10.330 -20.435 1.00 52.62 85 PRO A N 1
ATOM 646 C CA . PRO A 1 85 ? 22.679 -9.954 -20.545 1.00 52.62 85 PRO A CA 1
ATOM 647 C C . PRO A 1 85 ? 22.246 -10.085 -22.013 1.00 52.62 85 PRO A C 1
ATOM 649 O O . PRO A 1 85 ? 22.014 -9.102 -22.703 1.00 52.62 85 PRO A O 1
ATOM 652 N N . ASP A 1 86 ? 22.155 -11.316 -22.517 1.00 47.88 86 ASP A N 1
ATOM 653 C CA . ASP A 1 86 ? 21.479 -11.649 -23.775 1.00 47.88 86 ASP A CA 1
ATOM 654 C C . ASP A 1 86 ? 19.991 -11.926 -23.505 1.00 47.88 86 ASP A C 1
ATOM 656 O O . ASP A 1 86 ? 19.380 -12.875 -23.978 1.00 47.88 86 ASP A O 1
ATOM 660 N N . VAL A 1 87 ? 19.409 -11.095 -22.640 1.00 57.06 87 VAL A N 1
ATOM 661 C CA . VAL A 1 87 ? 18.005 -11.155 -22.214 1.00 57.06 87 VAL A CA 1
ATOM 662 C C . VAL A 1 87 ? 17.149 -10.211 -23.064 1.00 57.06 87 VAL A C 1
ATOM 664 O O . VAL A 1 87 ? 15.981 -9.979 -22.759 1.00 57.06 87 VAL A O 1
ATOM 667 N N . LYS A 1 88 ? 17.709 -9.651 -24.150 1.00 57.44 88 LYS A N 1
ATOM 668 C CA . LYS A 1 88 ? 17.031 -8.682 -25.017 1.00 57.44 88 LYS A CA 1
ATOM 669 C C . LYS A 1 88 ? 15.700 -9.250 -25.487 1.00 57.44 88 LYS A C 1
ATOM 671 O O . LYS A 1 88 ? 15.629 -10.255 -26.188 1.00 57.44 88 LYS A O 1
ATOM 676 N N . GLY A 1 89 ? 14.629 -8.547 -25.142 1.00 59.47 89 GLY A N 1
ATOM 677 C CA . GLY A 1 89 ? 13.293 -8.941 -25.555 1.00 59.47 89 GLY A CA 1
ATOM 678 C C . GLY A 1 89 ? 12.694 -10.095 -24.751 1.00 59.47 89 GLY A C 1
ATOM 679 O O . GLY A 1 89 ? 11.540 -10.427 -24.996 1.00 59.47 89 GLY A O 1
ATOM 680 N N . VAL A 1 90 ? 13.395 -10.677 -23.780 1.00 67.00 90 VAL A N 1
ATOM 681 C CA . VAL A 1 90 ? 12.787 -11.615 -22.830 1.00 67.00 90 VAL A CA 1
ATOM 682 C C . VAL A 1 90 ? 11.788 -10.855 -21.964 1.00 67.00 90 VAL A C 1
ATOM 684 O O . VAL A 1 90 ? 12.001 -9.685 -21.632 1.00 67.00 90 VAL A O 1
ATOM 687 N N . GLN A 1 91 ? 10.669 -11.507 -21.655 1.00 65.69 91 GLN A N 1
ATOM 688 C CA . GLN A 1 91 ? 9.591 -10.922 -20.870 1.00 65.69 91 GLN A CA 1
ATOM 689 C C . GLN A 1 91 ? 10.096 -10.556 -19.465 1.00 65.69 91 GLN A C 1
ATOM 691 O O . GLN A 1 91 ? 10.534 -11.420 -18.710 1.00 65.69 91 GLN A O 1
ATOM 696 N N . ARG A 1 92 ? 10.028 -9.264 -19.133 1.00 66.94 92 ARG A N 1
ATOM 697 C CA . ARG A 1 92 ? 10.348 -8.675 -17.830 1.00 66.94 92 ARG A CA 1
ATOM 698 C C . ARG A 1 92 ? 9.053 -8.104 -17.274 1.00 66.94 92 ARG A C 1
ATOM 700 O O . ARG A 1 92 ? 8.762 -6.936 -17.508 1.00 66.94 92 ARG A O 1
ATOM 707 N N . GLY A 1 93 ? 8.287 -8.953 -16.595 1.00 69.50 93 GLY A N 1
ATOM 708 C CA . GLY A 1 93 ? 6.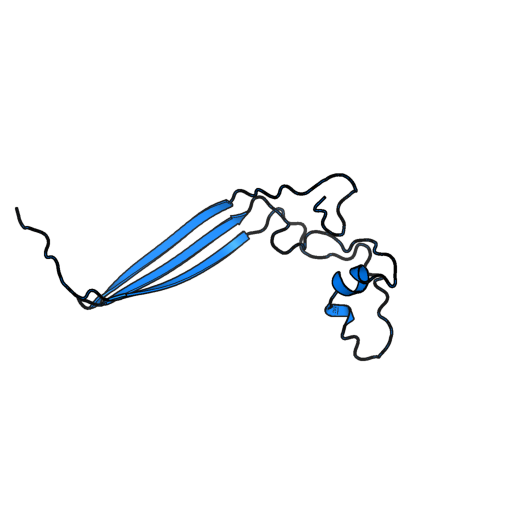967 -8.609 -16.078 1.00 69.50 93 GLY A CA 1
ATOM 709 C C . GLY A 1 93 ? 5.837 -9.255 -16.861 1.00 69.50 93 GLY A C 1
ATOM 710 O O . GLY A 1 93 ? 5.869 -10.439 -17.200 1.00 69.50 93 GLY A O 1
ATOM 711 N N . ASP A 1 94 ? 4.806 -8.474 -17.108 1.00 68.62 94 ASP A N 1
ATOM 712 C CA . ASP A 1 94 ? 3.476 -8.911 -17.472 1.00 68.62 94 ASP A CA 1
ATOM 713 C C . ASP A 1 94 ? 2.868 -7.876 -18.446 1.00 68.62 94 ASP A C 1
ATOM 715 O O . ASP A 1 94 ? 3.054 -6.676 -18.295 1.00 68.62 94 ASP A O 1
ATOM 719 N N . PHE A 1 95 ? 2.167 -8.329 -19.495 1.00 67.06 95 PHE A N 1
ATOM 720 C CA . PHE A 1 95 ? 1.584 -7.433 -20.514 1.00 67.06 95 PHE A CA 1
ATOM 721 C C . PHE A 1 95 ? 0.212 -6.844 -20.127 1.00 67.06 95 PHE A C 1
ATOM 723 O O . PHE A 1 95 ? -0.446 -6.188 -20.944 1.00 67.06 95 PHE A O 1
ATOM 730 N N . ARG A 1 96 ? -0.284 -7.116 -18.920 1.00 66.75 96 ARG A N 1
ATOM 731 C CA . ARG A 1 96 ? -1.510 -6.530 -18.383 1.00 66.75 96 ARG A CA 1
ATOM 732 C C . ARG A 1 96 ? -1.236 -5.075 -18.081 1.00 66.75 96 ARG A C 1
ATOM 734 O O . ARG A 1 96 ? -0.191 -4.682 -17.598 1.00 66.75 96 ARG A O 1
ATOM 741 N N . LYS A 1 97 ? -2.250 -4.270 -18.364 1.00 63.16 97 LYS A N 1
ATOM 742 C CA . LYS A 1 97 ? -2.186 -2.838 -18.135 1.00 63.16 97 LYS A CA 1
ATOM 743 C C . LYS A 1 97 ? -2.440 -2.556 -16.656 1.00 63.16 97 LYS A C 1
ATOM 745 O O . LYS A 1 97 ? -3.565 -2.799 -16.203 1.00 63.16 97 LYS A O 1
ATOM 750 N N . LYS A 1 98 ? -1.483 -1.877 -16.019 1.00 73.12 98 LYS A N 1
ATOM 751 C CA . LYS A 1 98 ? -1.571 -1.195 -14.720 1.00 73.12 98 LYS A CA 1
ATOM 752 C C . LYS A 1 98 ? -1.388 -2.089 -13.499 1.00 73.12 98 LYS A C 1
ATOM 754 O O . LYS A 1 98 ? -2.072 -3.100 -13.331 1.00 73.12 98 LYS A O 1
ATOM 759 N N . ASP A 1 99 ? -0.632 -1.556 -12.551 1.00 71.62 99 ASP A N 1
ATOM 760 C CA . ASP A 1 99 ? -0.355 -2.205 -11.281 1.00 71.62 99 ASP A CA 1
ATOM 761 C C . ASP A 1 99 ? -1.494 -2.014 -10.277 1.00 71.62 99 ASP A C 1
ATOM 763 O O . ASP A 1 99 ? -2.140 -0.962 -10.175 1.00 71.62 99 ASP A O 1
ATOM 767 N N . THR A 1 100 ? -1.744 -3.057 -9.490 1.00 80.69 100 THR A N 1
ATOM 768 C CA . THR A 1 100 ? -2.667 -3.018 -8.353 1.00 80.69 100 THR A CA 1
ATOM 769 C C . THR A 1 100 ? -1.923 -3.469 -7.111 1.00 80.69 100 THR A C 1
ATOM 771 O O . THR A 1 100 ? -1.252 -4.495 -7.131 1.00 80.69 100 THR A O 1
ATOM 774 N N . TYR A 1 101 ? -2.067 -2.721 -6.022 1.00 83.31 101 TYR A N 1
ATOM 775 C CA . TYR A 1 101 ? -1.441 -3.040 -4.743 1.00 83.31 101 TYR A CA 1
ATOM 776 C C . TYR A 1 101 ? -2.487 -3.080 -3.627 1.00 83.31 101 TYR A C 1
ATOM 778 O O . TYR A 1 101 ? -3.547 -2.452 -3.716 1.00 83.31 101 TYR A O 1
ATOM 786 N N . LEU A 1 102 ? -2.207 -3.871 -2.594 1.00 89.19 102 LEU A N 1
ATOM 787 C CA . LEU A 1 102 ? -3.116 -4.164 -1.487 1.00 89.19 102 LEU A CA 1
ATOM 788 C C . LEU A 1 102 ? -2.536 -3.629 -0.176 1.00 89.19 102 LEU A C 1
ATOM 790 O O . LEU A 1 102 ? -1.359 -3.827 0.113 1.00 89.19 102 LEU A O 1
ATOM 794 N N . PHE A 1 103 ? -3.392 -3.027 0.644 1.00 90.81 103 PHE A N 1
ATOM 795 C CA . PHE A 1 103 ? -3.146 -2.795 2.062 1.00 90.81 103 PHE A CA 1
ATOM 796 C C . PHE A 1 103 ? -4.014 -3.732 2.880 1.00 90.81 103 PHE A C 1
ATOM 798 O O . PHE A 1 103 ? -5.211 -3.853 2.629 1.00 90.81 103 PHE A O 1
ATOM 805 N N . ALA A 1 104 ? -3.409 -4.348 3.884 1.00 93.25 104 ALA A N 1
ATOM 806 C CA . ALA A 1 104 ? -4.110 -5.071 4.926 1.00 93.25 104 ALA A CA 1
ATOM 807 C C . ALA A 1 104 ? -3.572 -4.588 6.273 1.00 93.25 104 ALA A C 1
ATOM 809 O O . ALA A 1 104 ? -2.360 -4.439 6.438 1.00 93.25 104 ALA A O 1
ATOM 810 N N . GLY A 1 105 ? -4.465 -4.311 7.216 1.00 93.44 105 GLY A N 1
ATOM 811 C CA . GLY A 1 105 ? -4.107 -3.770 8.521 1.00 93.44 105 GLY A CA 1
ATOM 812 C C . GLY A 1 105 ? -4.995 -4.324 9.623 1.00 93.44 105 GLY A C 1
ATOM 813 O O . GLY A 1 105 ? -6.175 -4.599 9.411 1.00 93.44 105 GLY A O 1
ATOM 814 N N . ILE A 1 106 ? -4.417 -4.473 10.813 1.00 94.94 106 ILE A N 1
ATOM 815 C CA . ILE A 1 106 ? -5.142 -4.794 12.041 1.00 94.94 106 ILE A CA 1
ATOM 816 C C . ILE A 1 106 ? -4.898 -3.647 13.013 1.00 94.94 106 ILE A C 1
ATOM 818 O O . ILE A 1 106 ? -3.758 -3.252 13.246 1.00 94.94 106 ILE A O 1
ATOM 822 N N . THR A 1 107 ? -5.972 -3.122 13.586 1.00 94.94 107 THR A N 1
ATOM 823 C CA . THR A 1 107 ? -5.935 -2.031 14.555 1.00 94.94 107 THR A CA 1
ATOM 824 C C . THR A 1 107 ? -6.472 -2.522 15.888 1.00 94.94 107 THR A C 1
ATOM 826 O O . THR A 1 107 ? -7.578 -3.055 15.961 1.00 94.94 107 THR A O 1
ATOM 829 N N . LEU A 1 108 ? -5.710 -2.300 16.957 1.00 93.88 108 LEU A N 1
ATOM 830 C CA . LEU A 1 108 ? -6.146 -2.512 18.334 1.00 93.88 108 LEU A CA 1
ATOM 831 C C . LEU A 1 108 ? -6.366 -1.147 18.989 1.00 93.88 108 LEU A C 1
ATOM 833 O O . LEU A 1 108 ? -5.481 -0.295 18.965 1.00 93.88 108 LEU A O 1
ATOM 837 N N . SER A 1 109 ? -7.539 -0.917 19.572 1.00 92.94 109 SER A N 1
ATOM 838 C CA . SER A 1 109 ? -7.870 0.353 20.226 1.00 92.94 109 SER A CA 1
ATOM 839 C C . SER A 1 109 ? -8.327 0.122 21.660 1.00 92.94 109 SER A C 1
ATOM 841 O O . SER A 1 109 ? -9.270 -0.639 21.892 1.00 92.94 109 SER A O 1
ATOM 843 N N . TYR A 1 110 ? -7.696 0.818 22.610 1.00 91.81 110 TYR A N 1
ATOM 844 C CA . TYR A 1 110 ? -8.046 0.776 24.029 1.00 91.81 110 TYR A CA 1
ATOM 845 C C . TYR A 1 110 ? -8.596 2.125 24.514 1.00 91.81 110 TYR A C 1
ATOM 847 O O . TYR A 1 110 ? -7.983 3.169 24.303 1.00 91.81 110 TYR A O 1
ATOM 855 N N . THR A 1 111 ? -9.757 2.112 25.166 1.00 89.88 111 THR A N 1
ATOM 856 C CA . THR A 1 111 ? -10.442 3.308 25.676 1.00 89.88 111 THR A CA 1
ATOM 857 C C . THR A 1 111 ? -10.175 3.482 27.174 1.00 89.88 111 THR A C 1
ATOM 859 O O . THR A 1 111 ? -10.617 2.667 27.986 1.00 89.88 111 THR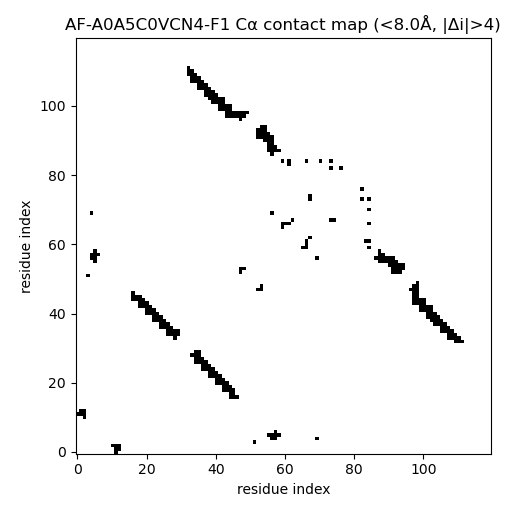 A O 1
ATOM 862 N N . PHE A 1 112 ? -9.478 4.563 27.546 1.00 85.62 112 PHE A N 1
ATOM 863 C CA . PHE A 1 112 ? -9.085 4.854 28.934 1.00 85.62 112 PHE A CA 1
ATOM 864 C C . PHE A 1 112 ? -10.220 5.444 29.783 1.00 85.62 112 PHE A C 1
ATOM 866 O O . PHE A 1 112 ? -10.466 4.970 30.891 1.00 85.62 112 PHE A O 1
ATOM 873 N N . VAL A 1 113 ? -10.936 6.441 29.255 1.00 83.06 113 VAL A N 1
ATOM 874 C CA . VAL A 1 113 ? -12.060 7.112 29.926 1.00 83.06 113 VAL A CA 1
ATOM 875 C C . VAL A 1 113 ? -13.302 6.951 29.061 1.00 83.06 113 VAL A C 1
ATOM 877 O O . VAL A 1 113 ? -13.251 7.171 27.852 1.00 83.06 113 VAL A O 1
ATOM 880 N N . ARG A 1 114 ? -14.415 6.534 29.671 1.00 69.06 114 ARG A N 1
ATOM 881 C CA . ARG A 1 114 ? -15.691 6.377 28.967 1.00 69.06 114 ARG A CA 1
ATOM 882 C C . ARG A 1 114 ? -16.478 7.675 29.024 1.00 69.06 114 ARG A C 1
ATOM 884 O O . ARG A 1 114 ? -16.665 8.227 30.102 1.00 69.06 114 ARG A O 1
ATOM 891 N N . GLN A 1 115 ? -16.984 8.107 27.877 1.00 74.50 115 GLN A N 1
ATOM 892 C CA . GLN A 1 115 ? -18.067 9.078 27.805 1.00 74.50 115 GLN A CA 1
ATOM 893 C C . GLN A 1 115 ? -19.324 8.311 27.404 1.00 74.50 115 GLN A C 1
ATOM 895 O O . GLN A 1 115 ? -19.387 7.750 26.311 1.00 74.50 115 GLN A O 1
ATOM 900 N N . ASN A 1 116 ? -20.287 8.213 28.320 1.00 73.69 116 ASN A N 1
ATOM 901 C CA . ASN A 1 116 ? -21.599 7.664 27.995 1.00 73.69 116 ASN A CA 1
ATOM 902 C C . ASN A 1 116 ? -22.342 8.668 27.107 1.00 73.69 116 ASN A C 1
ATOM 904 O O . ASN A 1 116 ? -22.231 9.877 27.319 1.00 73.69 116 ASN A O 1
ATOM 908 N N . CYS A 1 117 ? -23.103 8.178 26.127 1.00 71.19 117 CYS A N 1
ATOM 909 C CA . CYS A 1 117 ? -23.994 9.044 25.362 1.00 71.19 117 CYS A CA 1
ATOM 910 C C . CYS A 1 117 ? -25.056 9.635 26.308 1.00 71.19 117 CYS A C 1
ATOM 912 O O . CYS A 1 117 ? -25.629 8.876 27.096 1.00 71.19 117 CYS A O 1
ATOM 914 N N . PRO A 1 118 ? -25.320 10.953 26.258 1.00 76.44 118 PRO A N 1
ATOM 915 C CA . PRO A 1 118 ? -26.411 11.539 27.020 1.00 76.44 118 PRO A CA 1
ATOM 916 C C . PRO A 1 118 ? -27.739 10.959 26.524 1.00 76.44 118 PRO A C 1
ATOM 918 O O . PRO A 1 118 ? -27.990 10.900 25.320 1.00 76.44 118 PRO A O 1
ATOM 921 N N . LEU A 1 119 ? -28.564 10.505 27.464 1.00 76.94 119 LEU A N 1
ATOM 922 C CA . LEU A 1 119 ? -29.958 10.169 27.210 1.00 76.94 119 LEU A CA 1
ATOM 923 C C . LEU A 1 119 ? -30.738 11.483 27.308 1.00 76.94 119 LEU A C 1
ATOM 925 O O . LEU A 1 119 ? -30.821 12.051 28.398 1.00 76.94 119 LEU A O 1
ATOM 929 N N . PHE A 1 120 ? -31.211 11.989 26.171 1.00 67.62 120 PHE A N 1
ATOM 930 C CA . PHE A 1 120 ? -32.261 13.006 26.132 1.00 67.62 120 PHE A CA 1
ATOM 931 C C . PHE A 1 120 ? -33.617 12.307 26.090 1.00 67.62 120 PHE A C 1
ATOM 933 O O . PHE A 1 120 ? -33.707 11.279 25.377 1.00 67.62 120 PHE A O 1
#